Protein AF-A0A2C0ZB30-F1 (afdb_monomer_lite)

Foldseek 3Di:
DCVVPDDDVLVVLLVLLVPVVLVVVLVVLVVLLVVCVPPDDPVSVVSVVVSVVSVVSNVVSVVCVVVVVD

Sequence (70 aa):
MNDLMEQPLTNLLAQLTYSPLYIITVILALGFLIFLSGEEGCLMFLCKIWAWVHIIIYIFAIYFYITGKL

pLDDT: mean 70.38, std 9.57, range [44.16, 83.62]

Radius of gyration: 14.86 Å; chains: 1; bounding box: 38×28×36 Å

Secondary structure (DSSP, 8-state):
--TTS-S-HHHHHHHHHH-HHHHHHHHHHHHHHHHGGGS--HHHHHHHHHHHHHHHHHHHHHHHHHTT--

Structure (mmCIF, N/CA/C/O backbone):
data_AF-A0A2C0ZB30-F1
#
_entry.id   AF-A0A2C0ZB30-F1
#
loop_
_atom_site.group_PDB
_atom_site.id
_atom_site.type_symbol
_atom_site.label_atom_id
_atom_site.label_alt_id
_atom_site.label_comp_id
_atom_site.label_asym_id
_atom_site.label_entity_id
_atom_site.label_seq_id
_atom_site.pdbx_PDB_ins_code
_atom_site.Cartn_x
_atom_site.Cartn_y
_atom_site.Cartn_z
_atom_site.occupancy
_atom_site.B_iso_or_equiv
_atom_site.auth_seq_id
_atom_site.auth_comp_id
_atom_site.auth_asym_id
_atom_site.auth_atom_id
_atom_site.pdbx_PDB_model_num
ATOM 1 N N . MET A 1 1 ? 17.190 -21.719 -3.794 1.00 44.69 1 MET A N 1
ATOM 2 C CA . MET A 1 1 ? 16.536 -20.985 -2.690 1.00 44.69 1 MET A CA 1
ATOM 3 C C . MET A 1 1 ? 17.393 -19.767 -2.366 1.00 44.69 1 MET A C 1
ATOM 5 O O . MET A 1 1 ? 18.132 -19.803 -1.397 1.00 44.69 1 MET A O 1
ATOM 9 N N . ASN A 1 2 ? 17.390 -18.764 -3.256 1.00 44.16 2 ASN A N 1
ATOM 10 C CA . ASN A 1 2 ? 17.948 -17.424 -3.000 1.00 44.16 2 ASN A CA 1
ATOM 11 C C . ASN A 1 2 ? 17.495 -16.344 -4.015 1.00 44.16 2 ASN A C 1
ATOM 13 O O . ASN A 1 2 ? 17.810 -15.178 -3.828 1.00 44.16 2 ASN A O 1
ATOM 17 N N . ASP A 1 3 ? 16.690 -16.680 -5.029 1.00 45.22 3 ASP A N 1
ATOM 18 C CA . ASP A 1 3 ? 16.241 -15.728 -6.064 1.00 45.22 3 ASP A CA 1
ATOM 19 C C . ASP A 1 3 ? 15.240 -14.643 -5.624 1.00 45.22 3 ASP A C 1
ATOM 21 O O . ASP A 1 3 ? 14.892 -13.775 -6.417 1.00 45.22 3 ASP A O 1
ATOM 25 N N . LEU A 1 4 ? 14.770 -14.649 -4.372 1.00 55.06 4 LEU A N 1
ATOM 26 C CA . LEU A 1 4 ? 13.868 -13.601 -3.869 1.00 55.06 4 LEU A CA 1
ATOM 27 C C . LEU A 1 4 ? 14.611 -12.377 -3.308 1.00 55.06 4 LEU A C 1
ATOM 29 O O . LEU A 1 4 ? 13.969 -11.380 -2.991 1.00 55.06 4 LEU A O 1
ATOM 33 N N . MET A 1 5 ? 15.938 -12.443 -3.143 1.00 55.66 5 MET A N 1
ATOM 34 C CA . MET A 1 5 ? 16.681 -11.448 -2.358 1.00 55.66 5 MET A CA 1
ATOM 35 C C . MET A 1 5 ? 17.203 -10.249 -3.171 1.00 55.66 5 MET A C 1
ATOM 37 O O . MET A 1 5 ? 17.648 -9.274 -2.575 1.00 55.66 5 MET A O 1
ATOM 41 N N . GLU A 1 6 ? 17.111 -10.270 -4.506 1.00 56.84 6 GLU A N 1
ATOM 42 C CA . GLU A 1 6 ? 17.690 -9.218 -5.367 1.00 56.84 6 GLU A CA 1
ATOM 43 C C . GLU A 1 6 ? 16.730 -8.658 -6.424 1.00 56.84 6 GLU A C 1
ATOM 45 O O . GLU A 1 6 ? 17.155 -7.953 -7.341 1.00 56.84 6 GLU A O 1
ATOM 50 N N . GLN A 1 7 ? 15.420 -8.914 -6.322 1.00 58.78 7 GLN A N 1
ATOM 51 C CA . GLN A 1 7 ? 14.499 -8.191 -7.196 1.00 58.78 7 GLN A CA 1
ATOM 52 C C . GLN A 1 7 ? 14.472 -6.719 -6.770 1.00 58.78 7 GLN A C 1
ATOM 54 O O . GLN A 1 7 ? 14.175 -6.428 -5.606 1.00 58.78 7 GLN A O 1
ATOM 59 N N . PRO A 1 8 ? 14.768 -5.775 -7.685 1.00 66.19 8 PRO A N 1
ATOM 60 C CA . PRO A 1 8 ? 14.710 -4.368 -7.348 1.00 66.19 8 PRO A CA 1
ATOM 61 C C . PRO A 1 8 ? 13.293 -4.072 -6.858 1.00 66.19 8 PRO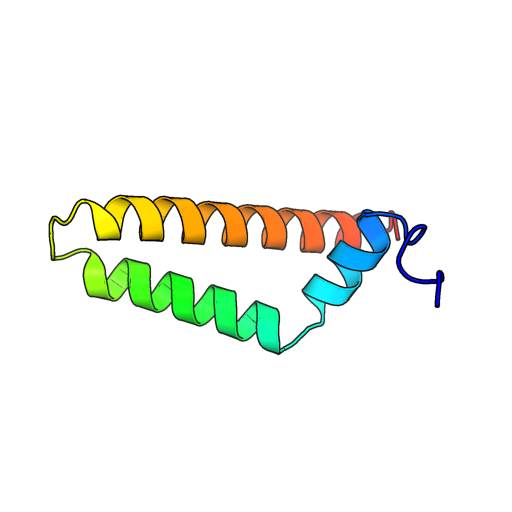 A C 1
ATOM 63 O O . PRO A 1 8 ? 12.322 -4.522 -7.466 1.00 66.19 8 PRO A O 1
ATOM 66 N N . LEU A 1 9 ? 13.177 -3.355 -5.737 1.00 64.25 9 LEU A N 1
ATOM 67 C CA . LEU A 1 9 ? 11.906 -3.033 -5.070 1.00 64.25 9 LEU A CA 1
ATOM 68 C C . LEU A 1 9 ? 10.832 -2.549 -6.067 1.00 64.25 9 LEU A C 1
ATOM 70 O O . LEU A 1 9 ? 9.651 -2.851 -5.923 1.00 64.25 9 LEU A O 1
ATOM 74 N N . THR A 1 10 ? 11.262 -1.866 -7.128 1.00 61.22 10 THR A N 1
ATOM 75 C CA . THR A 1 10 ? 10.444 -1.422 -8.260 1.00 61.22 10 THR A CA 1
ATOM 76 C C . THR A 1 10 ? 9.749 -2.563 -9.014 1.00 61.22 10 THR A C 1
ATOM 78 O O . THR A 1 10 ? 8.565 -2.440 -9.312 1.00 61.22 10 THR A O 1
ATOM 81 N N . ASN A 1 11 ? 10.423 -3.687 -9.268 1.00 64.31 11 ASN A N 1
ATOM 82 C CA . ASN A 1 11 ? 9.848 -4.866 -9.931 1.00 64.31 11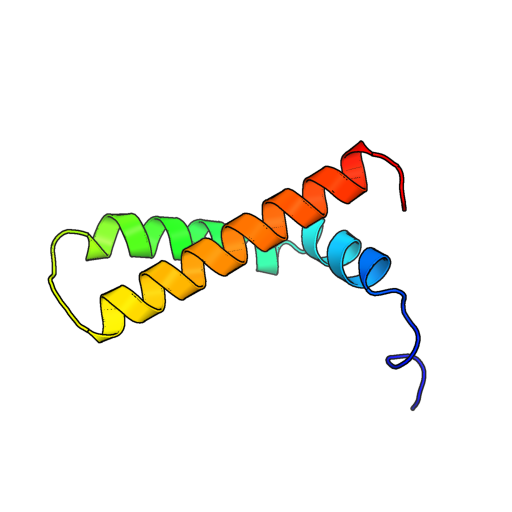 ASN A CA 1
ATOM 83 C C . ASN A 1 11 ? 8.771 -5.537 -9.080 1.00 64.31 11 ASN A C 1
ATOM 85 O O . ASN A 1 11 ? 7.735 -5.956 -9.595 1.00 64.31 11 ASN A O 1
ATOM 89 N N . LEU A 1 12 ? 8.993 -5.590 -7.766 1.00 66.56 12 LEU A N 1
ATOM 90 C CA . LEU A 1 12 ? 8.021 -6.142 -6.828 1.00 66.56 12 LEU A CA 1
ATOM 91 C C . LEU A 1 12 ? 6.768 -5.254 -6.752 1.00 66.56 12 LEU A C 1
ATOM 93 O O . LEU A 1 12 ? 5.647 -5.759 -6.779 1.00 66.56 12 LEU A O 1
ATOM 97 N N . LEU A 1 13 ? 6.957 -3.928 -6.733 1.00 64.94 13 LEU A N 1
ATOM 98 C CA . LEU A 1 13 ? 5.875 -2.939 -6.808 1.00 64.94 13 LEU A CA 1
ATOM 99 C C . LEU A 1 13 ? 5.085 -3.047 -8.115 1.00 64.94 13 LEU A C 1
ATOM 101 O O . LEU A 1 13 ? 3.860 -2.993 -8.093 1.00 64.94 13 LEU A O 1
ATOM 105 N N . ALA A 1 14 ? 5.762 -3.241 -9.243 1.00 63.34 14 ALA A N 1
ATOM 106 C CA . ALA A 1 14 ? 5.093 -3.381 -10.526 1.00 63.34 14 ALA A CA 1
ATOM 107 C C . ALA A 1 14 ? 4.265 -4.661 -10.643 1.00 63.34 14 ALA A C 1
ATOM 109 O O . ALA A 1 14 ? 3.138 -4.612 -11.130 1.00 63.34 14 ALA A O 1
ATOM 110 N N . GLN A 1 15 ? 4.772 -5.797 -10.153 1.00 65.44 15 GLN A N 1
ATOM 111 C CA . GLN A 1 15 ? 3.963 -7.016 -10.057 1.00 65.44 15 GLN A CA 1
ATOM 112 C C . GLN A 1 15 ? 2.755 -6.826 -9.133 1.00 65.44 15 GLN A C 1
ATOM 114 O O . GLN A 1 15 ? 1.695 -7.402 -9.380 1.00 65.44 15 GLN A O 1
ATOM 119 N N . LEU A 1 16 ? 2.886 -5.982 -8.107 1.00 67.69 16 LEU A N 1
ATOM 120 C CA . LEU A 1 16 ? 1.786 -5.604 -7.227 1.00 67.69 16 LEU A CA 1
ATOM 121 C C . LEU A 1 16 ? 0.678 -4.838 -7.964 1.00 67.69 16 LEU A C 1
ATOM 123 O O . LEU A 1 16 ? -0.492 -5.094 -7.692 1.00 67.69 16 LEU A O 1
ATOM 127 N N . THR A 1 17 ? 1.018 -3.968 -8.925 1.00 64.50 17 THR A N 1
ATOM 128 C CA . THR A 1 17 ? 0.043 -3.220 -9.746 1.00 64.50 17 THR A CA 1
ATOM 129 C C . THR A 1 17 ? -0.882 -4.146 -10.537 1.00 64.50 17 THR A C 1
ATOM 131 O O . THR A 1 17 ? -2.069 -3.864 -10.683 1.00 64.50 17 THR A O 1
ATOM 134 N N . TYR A 1 18 ? -0.351 -5.267 -11.031 1.00 66.12 18 TYR A N 1
ATOM 135 C CA . TYR A 1 18 ? -1.101 -6.242 -11.827 1.00 66.12 18 TYR A CA 1
ATOM 136 C C . TYR A 1 18 ? -1.698 -7.379 -11.008 1.00 66.12 18 TYR A C 1
ATOM 138 O O . TYR A 1 18 ? -2.462 -8.181 -11.546 1.00 66.12 18 TYR A O 1
ATOM 146 N N . SER A 1 19 ? -1.352 -7.478 -9.724 1.00 75.75 19 SER A N 1
ATOM 147 C CA . SER A 1 19 ? -1.841 -8.556 -8.880 1.00 75.75 19 SER A CA 1
ATOM 148 C C . SER A 1 19 ? -3.320 -8.323 -8.553 1.00 75.75 19 SER A C 1
ATOM 150 O O . SER A 1 19 ? -3.648 -7.380 -7.823 1.00 75.75 19 SER A O 1
ATOM 152 N N . PRO A 1 20 ? -4.238 -9.187 -9.031 1.00 70.12 20 PRO A N 1
ATOM 153 C CA . PRO A 1 20 ? -5.670 -9.028 -8.776 1.00 70.12 20 PRO A CA 1
ATOM 154 C C . PRO A 1 20 ? -5.986 -9.077 -7.276 1.00 70.12 20 PRO A C 1
ATOM 156 O O . PRO A 1 20 ? -6.904 -8.408 -6.809 1.00 70.12 20 PRO A O 1
ATOM 159 N N . LEU A 1 21 ? -5.169 -9.799 -6.502 1.00 72.19 21 LEU A N 1
ATOM 160 C CA . LEU A 1 21 ? -5.228 -9.826 -5.043 1.00 72.19 21 LEU A CA 1
ATOM 161 C C . LEU A 1 21 ? -5.043 -8.431 -4.442 1.00 72.19 21 LEU A C 1
ATOM 163 O O . LEU A 1 21 ? -5.815 -8.037 -3.572 1.00 72.19 21 LEU A O 1
ATOM 167 N N . TYR A 1 22 ? -4.068 -7.659 -4.922 1.00 73.31 22 TYR A N 1
ATOM 168 C CA . TYR A 1 22 ? -3.777 -6.342 -4.360 1.00 73.31 22 TYR A CA 1
ATOM 169 C C . TYR A 1 22 ? -4.893 -5.336 -4.665 1.00 73.31 22 TYR A C 1
ATOM 171 O O . TYR A 1 22 ? -5.315 -4.598 -3.778 1.00 73.31 22 TYR A O 1
ATOM 179 N N . ILE A 1 23 ? -5.456 -5.386 -5.876 1.00 76.56 23 ILE A N 1
ATOM 180 C CA . ILE A 1 23 ? -6.607 -4.562 -6.278 1.00 76.56 23 ILE A CA 1
ATOM 181 C C . ILE A 1 23 ? -7.823 -4.853 -5.388 1.00 76.56 23 ILE A C 1
ATOM 183 O O . ILE A 1 23 ? -8.441 -3.926 -4.864 1.00 76.56 23 ILE A O 1
ATOM 187 N N . ILE A 1 24 ? -8.134 -6.133 -5.154 1.00 80.94 24 ILE A N 1
ATOM 188 C CA . ILE A 1 24 ? -9.212 -6.539 -4.239 1.00 80.94 24 ILE A CA 1
ATOM 189 C C . ILE A 1 24 ? -8.929 -6.027 -2.826 1.00 80.94 24 ILE A C 1
ATOM 191 O O . ILE A 1 24 ? -9.835 -5.519 -2.174 1.00 80.94 24 ILE A O 1
ATOM 195 N N . THR A 1 25 ? -7.676 -6.103 -2.370 1.00 80.44 25 THR A N 1
ATOM 196 C CA . THR A 1 25 ? -7.280 -5.633 -1.035 1.00 80.44 25 THR A CA 1
ATOM 197 C C . THR A 1 25 ? -7.529 -4.131 -0.879 1.00 80.44 25 THR A C 1
ATOM 199 O O . THR A 1 25 ? -8.078 -3.709 0.135 1.00 80.44 25 THR A O 1
ATOM 202 N N . VAL A 1 26 ? -7.201 -3.323 -1.894 1.00 77.69 26 VAL A N 1
ATOM 203 C CA . VAL A 1 26 ? -7.446 -1.869 -1.895 1.00 77.69 26 VAL A CA 1
ATOM 204 C C . VAL A 1 26 ? -8.945 -1.554 -1.919 1.00 77.69 26 VAL A C 1
ATOM 206 O O . VAL A 1 26 ? -9.396 -0.706 -1.151 1.00 77.69 26 VAL A O 1
ATOM 209 N N . ILE A 1 27 ? -9.735 -2.253 -2.743 1.00 82.81 27 ILE A N 1
ATOM 210 C CA . ILE A 1 27 ? -11.199 -2.080 -2.799 1.00 82.81 27 ILE A CA 1
ATOM 211 C C . ILE A 1 27 ? -11.839 -2.445 -1.456 1.00 82.81 27 ILE A C 1
ATOM 213 O O . ILE A 1 27 ? -12.689 -1.713 -0.950 1.00 82.81 27 ILE A O 1
ATOM 217 N N . LEU A 1 28 ? -11.412 -3.557 -0.858 1.00 80.62 28 LEU A N 1
ATOM 218 C CA . LEU A 1 28 ? -11.928 -4.042 0.416 1.00 80.62 28 LEU A CA 1
ATOM 219 C C . LEU A 1 28 ? -11.526 -3.103 1.558 1.00 80.62 28 LEU A C 1
ATOM 221 O O . LEU A 1 28 ? -12.365 -2.792 2.395 1.00 80.62 28 LEU A O 1
ATOM 225 N N . ALA A 1 29 ? -10.302 -2.564 1.537 1.00 78.31 29 ALA A N 1
ATOM 226 C CA . ALA A 1 29 ? -9.847 -1.538 2.473 1.00 78.31 29 ALA A CA 1
ATOM 227 C C . ALA A 1 29 ? -10.661 -0.238 2.357 1.00 78.31 29 ALA A C 1
ATOM 229 O O . ALA A 1 29 ? -11.060 0.314 3.379 1.00 78.31 29 ALA A O 1
ATOM 230 N N . LEU A 1 30 ? -10.968 0.225 1.138 1.00 79.25 30 LEU A N 1
ATOM 231 C CA . LEU A 1 30 ? -11.848 1.377 0.900 1.00 79.25 30 LEU A CA 1
ATOM 232 C C . LEU A 1 30 ? -13.271 1.125 1.411 1.00 79.25 30 LEU A C 1
ATOM 234 O O . LEU A 1 30 ? -13.841 1.979 2.089 1.00 79.25 30 LEU A O 1
ATOM 238 N N . GLY A 1 31 ? -13.826 -0.055 1.122 1.00 79.19 31 GLY A N 1
ATOM 239 C CA . GLY A 1 31 ? -15.137 -0.471 1.614 1.00 79.19 31 GLY A CA 1
ATOM 240 C C . GLY A 1 31 ? -15.186 -0.506 3.139 1.00 79.19 31 GLY A C 1
ATOM 241 O O . GLY A 1 31 ? -16.117 0.033 3.733 1.00 79.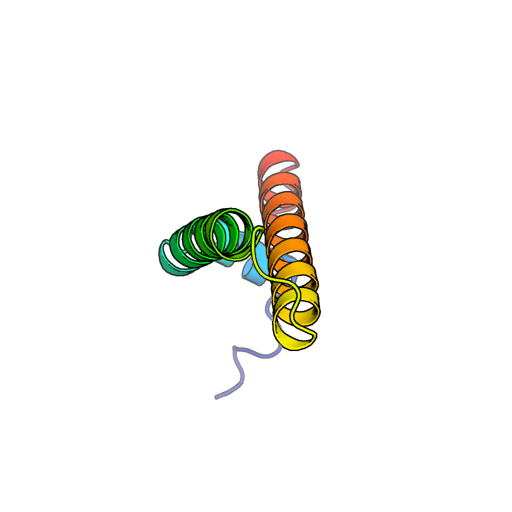19 31 GLY A O 1
ATOM 242 N N . PHE A 1 32 ? -14.142 -1.043 3.776 1.00 75.06 32 PHE A N 1
ATOM 243 C CA . PHE A 1 32 ? -13.993 -1.036 5.230 1.00 75.06 32 PHE A CA 1
ATOM 244 C C . PHE A 1 32 ? -13.952 0.392 5.774 1.00 75.06 32 PHE A C 1
ATOM 246 O O . PHE A 1 32 ? -14.639 0.701 6.738 1.00 75.06 32 PHE A O 1
ATOM 253 N N . LEU A 1 33 ? -13.198 1.286 5.133 1.00 72.56 33 LEU A N 1
ATOM 254 C CA . LEU A 1 33 ? -13.035 2.671 5.573 1.00 72.56 33 LEU A CA 1
ATOM 255 C C . LEU A 1 33 ? -14.347 3.464 5.524 1.00 72.56 33 LEU A C 1
ATOM 257 O O . LEU A 1 33 ? -14.589 4.279 6.410 1.00 72.56 33 LEU A O 1
ATOM 261 N N . ILE A 1 34 ? -15.188 3.210 4.516 1.00 74.69 34 ILE A N 1
ATOM 262 C CA . ILE A 1 34 ? -16.511 3.834 4.360 1.00 74.69 34 ILE A CA 1
ATOM 263 C C . ILE A 1 34 ? -17.525 3.206 5.327 1.00 74.69 34 ILE A C 1
ATOM 265 O O . ILE A 1 34 ? -18.277 3.932 5.972 1.00 74.69 34 ILE A O 1
ATOM 269 N N . PHE A 1 35 ? -17.529 1.877 5.464 1.00 76.19 35 PHE A N 1
ATOM 270 C CA . PHE A 1 35 ? -18.494 1.151 6.294 1.00 76.19 35 PHE A CA 1
ATOM 271 C C . PHE A 1 35 ? -18.255 1.360 7.796 1.00 76.19 35 PHE A C 1
ATOM 273 O O . PHE A 1 35 ? -19.199 1.589 8.546 1.00 76.19 35 PHE A O 1
ATOM 280 N N . LEU A 1 36 ? -16.991 1.364 8.233 1.00 67.19 36 LEU A N 1
ATOM 281 C CA . LEU A 1 36 ? -16.601 1.615 9.626 1.00 67.19 36 LEU A CA 1
ATOM 282 C C . LEU A 1 36 ? -16.440 3.107 9.956 1.00 67.19 36 LEU A C 1
ATOM 284 O O . LEU A 1 36 ? -16.098 3.445 11.085 1.00 67.19 36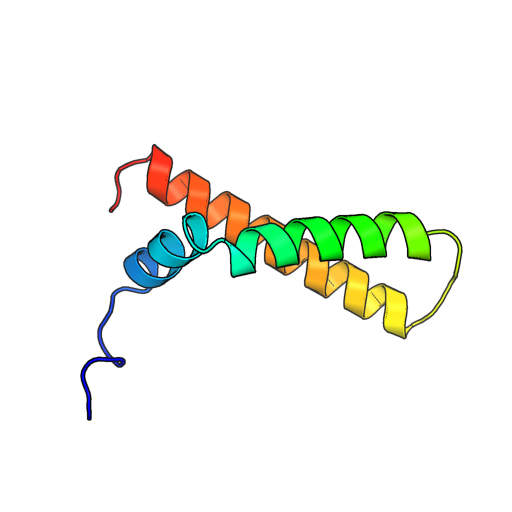 LEU A O 1
ATOM 288 N N . SER A 1 37 ? -16.703 4.022 9.015 1.00 64.00 37 SER A N 1
ATOM 289 C CA . SER A 1 37 ? -16.625 5.470 9.270 1.00 64.00 37 SER A CA 1
ATOM 290 C C . SER A 1 37 ? -17.625 5.962 10.327 1.00 64.00 37 SER A C 1
ATOM 292 O O . SER A 1 37 ? -17.486 7.094 10.788 1.00 64.00 37 SER A O 1
ATOM 294 N N . GLY A 1 38 ? -18.643 5.163 10.658 1.00 67.19 38 GLY A N 1
ATOM 295 C CA . GLY A 1 38 ? -19.669 5.500 11.647 1.00 67.19 38 GLY A CA 1
ATOM 296 C C . GLY A 1 38 ? -19.365 5.041 13.07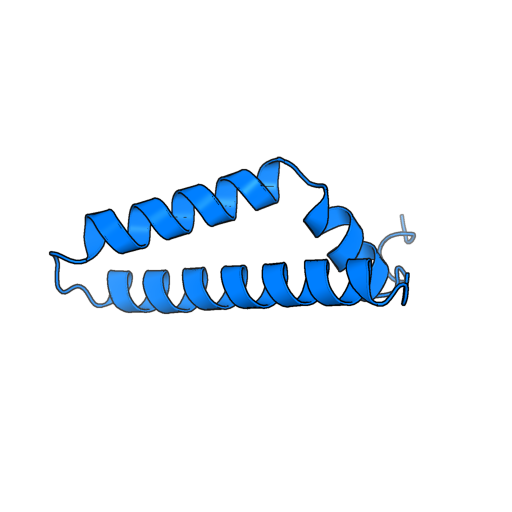4 1.00 67.19 38 GLY A C 1
ATOM 297 O O . GLY A 1 38 ? -20.086 5.430 13.986 1.00 67.19 38 GLY A O 1
ATOM 298 N N . GLU A 1 39 ? -18.325 4.233 13.283 1.00 64.94 39 GLU A N 1
ATOM 299 C CA . GLU A 1 39 ? -17.934 3.775 14.614 1.00 64.94 39 GLU A CA 1
ATOM 300 C C . GLU A 1 39 ? -16.594 4.427 15.022 1.00 64.94 39 GLU A C 1
ATOM 302 O O . GLU A 1 39 ? -15.695 4.643 14.205 1.00 64.94 39 GLU A O 1
ATOM 307 N N . GLU A 1 40 ? -16.439 4.766 16.302 1.00 63.44 40 GLU A N 1
ATOM 308 C CA . GLU A 1 40 ? -15.240 5.425 16.834 1.00 63.44 40 GLU A CA 1
ATOM 309 C C . GLU A 1 40 ? -14.446 4.433 17.696 1.00 63.44 40 GLU A C 1
ATOM 311 O O . GLU A 1 40 ? -14.622 4.333 18.907 1.00 63.44 40 GLU A O 1
ATOM 316 N N . GLY A 1 41 ? -13.583 3.643 17.050 1.00 68.12 41 GLY A N 1
ATOM 317 C CA . GLY A 1 41 ? -12.747 2.626 17.697 1.00 68.12 41 GLY A CA 1
ATOM 318 C C . GLY A 1 41 ? -11.250 2.854 17.469 1.00 68.12 41 GLY A C 1
ATOM 319 O O . GLY A 1 41 ? -10.820 3.196 16.368 1.00 68.12 41 GLY A O 1
ATOM 320 N N . CYS A 1 42 ? -10.415 2.594 18.482 1.00 64.44 42 CYS A N 1
ATOM 321 C CA . CYS A 1 42 ? -8.947 2.667 18.359 1.00 64.44 42 CYS A CA 1
ATOM 322 C C . CYS A 1 42 ? -8.404 1.717 17.265 1.00 64.44 42 CYS A C 1
ATOM 324 O O . CYS A 1 42 ? -7.536 2.086 16.473 1.00 64.44 42 CYS A O 1
ATOM 326 N N . LEU A 1 43 ? -8.990 0.519 17.141 1.00 67.94 43 LEU A N 1
ATOM 327 C CA . LEU A 1 43 ? -8.666 -0.439 16.075 1.00 67.94 43 LEU A CA 1
ATOM 328 C C . LEU A 1 43 ? -9.056 0.076 14.679 1.00 67.94 43 LEU A C 1
ATOM 330 O O . LEU A 1 43 ? -8.360 -0.206 13.702 1.00 67.94 43 LEU A O 1
ATOM 334 N N . MET A 1 44 ? -10.113 0.888 14.582 1.00 69.38 44 MET A N 1
ATOM 335 C CA . MET A 1 44 ? -10.493 1.542 13.327 1.00 69.38 44 MET A CA 1
ATOM 336 C C . MET A 1 44 ? -9.456 2.543 12.864 1.00 69.38 44 MET A C 1
ATOM 338 O O . MET A 1 44 ? -9.207 2.649 11.668 1.00 69.38 44 MET A O 1
ATOM 342 N N . PHE A 1 45 ? -8.860 3.285 13.796 1.00 71.94 45 PHE A N 1
ATOM 343 C CA . PHE A 1 45 ? -7.842 4.272 13.465 1.00 71.94 45 PHE A CA 1
ATOM 344 C C . PHE A 1 45 ? -6.609 3.600 12.850 1.00 71.94 45 PHE A C 1
ATOM 346 O O . PHE A 1 45 ? -6.108 4.046 11.818 1.00 71.94 45 PHE A O 1
ATOM 353 N N . LEU A 1 46 ? -6.194 2.460 13.413 1.00 76.94 46 LEU A N 1
ATOM 354 C CA . LEU A 1 46 ? -5.136 1.622 12.846 1.00 76.94 46 LEU A CA 1
ATOM 355 C C . LEU A 1 46 ? -5.515 1.069 11.464 1.00 76.94 46 LEU A C 1
ATOM 357 O O . LEU A 1 46 ? -4.701 1.150 10.546 1.00 76.94 46 LEU A O 1
ATOM 361 N N . CYS A 1 47 ? -6.751 0.588 11.272 1.00 72.31 47 CYS A N 1
ATOM 362 C CA . CYS A 1 47 ? -7.234 0.155 9.953 1.00 72.31 47 CYS A CA 1
ATOM 363 C C . CYS A 1 47 ? -7.254 1.299 8.930 1.00 72.31 47 CYS A C 1
ATOM 365 O O . CYS A 1 47 ? -6.894 1.094 7.773 1.00 72.31 47 CYS A O 1
ATOM 367 N N . LYS A 1 48 ? -7.622 2.515 9.350 1.00 73.12 48 LYS A N 1
ATOM 368 C CA . LYS A 1 48 ? -7.588 3.721 8.512 1.00 73.12 48 LYS A CA 1
ATOM 369 C C . LYS A 1 48 ? -6.167 4.027 8.051 1.00 73.12 48 LYS A C 1
ATOM 371 O O . LYS A 1 48 ? -5.953 4.218 6.858 1.00 73.12 48 LYS A O 1
ATOM 376 N N . ILE A 1 49 ? -5.202 4.036 8.972 1.00 82.06 49 ILE A N 1
ATOM 377 C CA . ILE A 1 49 ? -3.784 4.255 8.649 1.00 82.06 49 ILE A CA 1
ATOM 378 C C . ILE A 1 49 ? -3.286 3.166 7.696 1.00 82.06 49 ILE A C 1
ATOM 380 O O . ILE A 1 49 ? -2.660 3.474 6.686 1.00 82.06 49 ILE A O 1
ATOM 384 N N . TRP A 1 50 ? -3.606 1.902 7.977 1.00 78.75 50 TRP A N 1
ATOM 385 C CA . TRP A 1 50 ? -3.201 0.767 7.151 1.00 78.75 50 TRP A CA 1
ATOM 386 C C . TRP A 1 50 ? -3.757 0.860 5.722 1.00 78.75 50 TRP A C 1
ATOM 388 O O . TRP A 1 50 ? -3.012 0.723 4.753 1.00 78.75 50 TRP A O 1
ATOM 398 N N . ALA A 1 51 ? -5.039 1.195 5.576 1.00 76.62 51 ALA A N 1
ATOM 399 C CA . ALA A 1 51 ? -5.669 1.420 4.279 1.00 76.62 51 ALA A CA 1
ATOM 400 C C . ALA A 1 51 ? -5.021 2.585 3.512 1.00 76.62 51 ALA A C 1
ATOM 402 O O . ALA A 1 51 ? -4.740 2.459 2.321 1.00 76.62 51 ALA A O 1
ATOM 403 N N . TRP A 1 52 ? -4.727 3.699 4.190 1.00 78.81 52 TRP A N 1
ATOM 404 C CA . TRP A 1 52 ? -4.023 4.835 3.588 1.00 78.81 52 TRP A CA 1
ATOM 405 C C . TRP A 1 52 ? -2.629 4.456 3.083 1.00 78.81 52 TRP A C 1
ATOM 407 O O . TRP A 1 52 ? -2.264 4.828 1.970 1.00 78.81 52 TRP A O 1
ATOM 417 N N . VAL A 1 53 ? -1.871 3.675 3.856 1.00 83.62 53 VAL A N 1
ATOM 418 C CA . VAL A 1 53 ? -0.559 3.160 3.436 1.00 83.62 53 VAL A CA 1
ATOM 419 C C . VAL A 1 53 ? -0.689 2.321 2.163 1.00 83.62 53 VAL A C 1
ATOM 421 O O . VAL A 1 53 ? 0.052 2.548 1.209 1.00 83.62 53 VAL A O 1
ATOM 424 N N . HIS A 1 54 ? -1.667 1.414 2.095 1.00 80.38 54 HIS A N 1
ATOM 425 C CA . HIS A 1 54 ? -1.917 0.600 0.900 1.00 80.38 54 HIS A CA 1
ATOM 426 C C . HIS A 1 54 ? -2.318 1.428 -0.329 1.00 80.38 54 HIS A C 1
ATOM 428 O O . HIS A 1 54 ? -1.846 1.155 -1.433 1.00 80.38 54 HIS A O 1
ATOM 434 N N . ILE A 1 55 ? -3.131 2.472 -0.148 1.00 80.88 55 ILE A N 1
ATOM 435 C CA . ILE A 1 55 ? -3.500 3.401 -1.225 1.00 80.88 55 ILE A CA 1
ATOM 436 C C . ILE A 1 55 ? -2.263 4.143 -1.746 1.00 80.88 55 ILE A C 1
ATOM 438 O O . ILE A 1 55 ? -2.064 4.228 -2.957 1.00 80.88 55 ILE A O 1
ATOM 442 N N . ILE A 1 56 ? -1.404 4.642 -0.854 1.00 83.62 56 ILE A N 1
ATOM 443 C CA . ILE A 1 56 ? -0.168 5.339 -1.237 1.00 83.62 56 ILE A CA 1
ATOM 444 C C . ILE A 1 56 ? 0.766 4.395 -2.001 1.00 83.62 56 ILE A C 1
ATOM 446 O O . ILE A 1 56 ? 1.283 4.778 -3.049 1.00 83.62 56 ILE A O 1
ATOM 450 N N . ILE A 1 57 ? 0.946 3.157 -1.528 1.00 82.81 57 ILE A N 1
ATOM 451 C CA . ILE A 1 57 ? 1.764 2.146 -2.215 1.00 82.81 57 ILE A CA 1
ATOM 452 C C . ILE A 1 57 ? 1.212 1.866 -3.617 1.00 82.81 57 ILE A C 1
ATOM 454 O O . ILE A 1 57 ? 1.984 1.812 -4.571 1.00 82.81 57 ILE A O 1
ATOM 458 N N . TYR A 1 58 ? -0.109 1.752 -3.767 1.00 78.06 58 TYR A N 1
ATOM 459 C CA . TYR A 1 58 ? -0.748 1.545 -5.066 1.00 78.06 58 TYR A CA 1
ATOM 460 C C . TYR A 1 58 ? -0.543 2.733 -6.022 1.00 78.06 58 TYR A C 1
ATOM 462 O O . TYR A 1 58 ? -0.210 2.537 -7.190 1.00 78.06 58 TYR A O 1
ATOM 470 N N . ILE A 1 59 ? -0.661 3.972 -5.529 1.00 80.38 59 ILE A N 1
ATOM 471 C CA . ILE A 1 59 ? -0.371 5.184 -6.315 1.00 80.38 59 ILE A CA 1
ATOM 472 C C . ILE A 1 59 ? 1.098 5.209 -6.746 1.00 80.38 59 ILE A C 1
ATOM 474 O O . ILE A 1 59 ? 1.385 5.508 -7.903 1.00 80.38 59 ILE A O 1
ATOM 478 N N . PHE A 1 60 ? 2.026 4.859 -5.852 1.00 79.62 60 PHE A N 1
ATOM 479 C CA . PHE A 1 60 ? 3.444 4.725 -6.188 1.00 79.62 60 PHE A CA 1
ATOM 480 C C . PHE A 1 60 ? 3.669 3.661 -7.266 1.00 79.62 60 PHE A C 1
ATOM 482 O O . PHE A 1 60 ? 4.410 3.907 -8.215 1.00 79.62 60 PHE A O 1
ATOM 489 N N . ALA A 1 61 ? 3.005 2.510 -7.158 1.00 75.50 61 ALA A N 1
ATOM 490 C CA . ALA A 1 61 ? 3.093 1.422 -8.127 1.00 75.50 61 ALA A CA 1
ATOM 491 C C . ALA A 1 61 ? 2.629 1.868 -9.528 1.00 75.50 61 ALA A C 1
ATOM 493 O O . ALA A 1 61 ? 3.326 1.647 -10.520 1.00 75.50 61 ALA A O 1
ATOM 494 N N . ILE A 1 62 ? 1.498 2.580 -9.600 1.00 75.75 62 ILE A N 1
ATOM 495 C CA . ILE A 1 62 ? 0.988 3.182 -10.839 1.00 75.75 62 ILE A CA 1
ATOM 496 C C . ILE A 1 62 ? 1.936 4.261 -11.362 1.00 75.75 6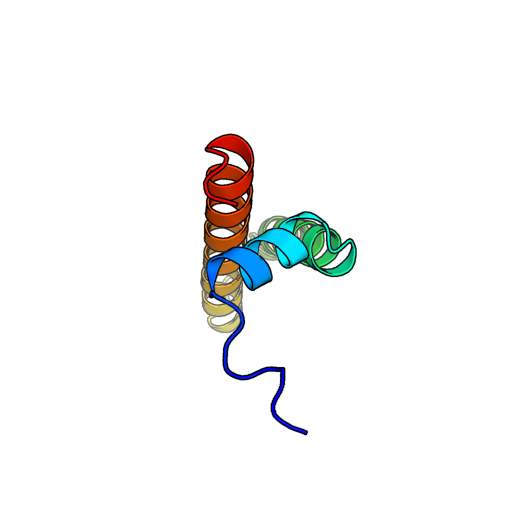2 ILE A C 1
ATOM 498 O O . ILE A 1 62 ? 2.198 4.317 -12.559 1.00 75.75 62 ILE A O 1
ATOM 502 N N . TYR A 1 63 ? 2.462 5.121 -10.492 1.00 78.81 63 TYR A N 1
ATOM 503 C CA . TYR A 1 63 ? 3.385 6.179 -10.889 1.00 78.81 63 TYR A CA 1
ATOM 504 C C . TYR A 1 63 ? 4.653 5.602 -11.524 1.00 78.81 63 TYR A C 1
ATOM 506 O O . TYR A 1 63 ? 5.063 6.056 -12.591 1.00 78.81 63 TYR A O 1
ATOM 514 N N . PHE A 1 64 ? 5.244 4.569 -10.920 1.00 73.88 64 PHE A N 1
ATOM 515 C CA . PHE A 1 64 ? 6.385 3.859 -11.500 1.00 73.88 64 PHE A CA 1
ATOM 516 C C . PHE A 1 64 ? 6.044 3.214 -12.843 1.00 73.88 64 PHE A C 1
ATOM 518 O O . PHE A 1 64 ? 6.833 3.336 -13.781 1.00 73.88 64 PHE A O 1
ATOM 525 N N . TYR A 1 65 ? 4.863 2.601 -12.947 1.00 70.31 65 TYR A N 1
ATOM 526 C CA . TYR A 1 65 ? 4.372 2.010 -14.187 1.00 70.31 65 TYR A CA 1
ATOM 527 C C . TYR A 1 65 ? 4.214 3.047 -15.313 1.00 70.31 65 TYR A C 1
ATOM 529 O O . TYR A 1 65 ? 4.739 2.861 -16.406 1.00 70.31 65 TYR A O 1
ATOM 537 N N . ILE A 1 66 ? 3.558 4.179 -15.039 1.00 72.25 66 ILE A N 1
ATOM 538 C CA . ILE A 1 66 ? 3.336 5.255 -16.020 1.00 72.25 66 ILE A CA 1
ATOM 539 C C . ILE A 1 66 ? 4.648 5.948 -16.398 1.00 72.25 66 ILE A C 1
ATOM 541 O O . ILE A 1 66 ? 4.851 6.304 -17.555 1.00 72.25 66 ILE A O 1
ATOM 545 N N . THR A 1 67 ? 5.551 6.141 -15.434 1.00 76.25 67 THR A N 1
ATOM 546 C CA . THR A 1 67 ? 6.835 6.822 -15.668 1.00 76.25 67 THR A CA 1
ATOM 547 C C . THR A 1 67 ? 7.827 5.935 -16.434 1.00 76.25 67 THR A C 1
ATOM 549 O O . THR A 1 67 ? 8.926 6.387 -16.749 1.00 76.25 67 THR A O 1
ATOM 552 N N . GLY A 1 68 ? 7.476 4.678 -16.737 1.00 60.66 68 GLY A N 1
ATOM 553 C CA . GLY A 1 68 ? 8.319 3.768 -17.516 1.00 60.66 68 GLY A CA 1
ATOM 554 C C . GLY A 1 68 ? 9.683 3.503 -16.872 1.00 60.66 68 GLY A C 1
ATOM 555 O O . GLY A 1 68 ? 10.630 3.132 -17.556 1.00 60.66 68 GLY A O 1
ATOM 556 N N . LYS A 1 69 ? 9.811 3.719 -15.552 1.00 55.19 69 LYS A N 1
ATOM 557 C CA . LYS A 1 69 ? 10.996 3.340 -14.760 1.00 55.19 69 LYS A CA 1
ATOM 558 C C . LYS A 1 69 ? 10.929 1.868 -14.340 1.00 55.19 69 LYS A C 1
ATOM 560 O O . LYS A 1 69 ? 11.329 1.513 -13.228 1.00 55.19 69 LYS A O 1
ATOM 565 N N . LEU A 1 70 ? 10.395 1.049 -15.237 1.00 50.62 70 LEU A N 1
ATOM 566 C CA . LEU A 1 70 ? 10.293 -0.390 -15.139 1.00 50.62 70 LEU A CA 1
ATOM 567 C C . LEU A 1 70 ? 10.540 -1.016 -16.509 1.00 50.62 70 LEU A C 1
ATOM 569 O O . LEU A 1 70 ? 9.914 -0.525 -17.475 1.00 50.62 70 LEU A O 1
#